Protein AF-A0A6G5QQF7-F1 (afdb_monomer)

Mean predicted aligned error: 9.62 Å

pLDDT: mean 78.06, std 19.36, range [31.0, 98.5]

Foldseek 3Di:
DVVVVLVCLVVVVVPDPDDPVVVLVSLVPDDLVSLCCQLVPDDDPVSNVVSVVSLVSLLVVLVVVVVVLPLVSLVSNLVSLVSVPPVCDPLRDDDPVSVVSNCVSLVSSVVSLNLVSLQVLLVNLCSQLVPDPDPVSNVVSLVRSLVSLVSSVVSVHDPVSVVSD

Structure (mmCIF, N/CA/C/O backbone):
data_AF-A0A6G5QQF7-F1
#
_entry.id   AF-A0A6G5QQF7-F1
#
loop_
_atom_site.group_PDB
_atom_site.id
_atom_site.type_symbol
_atom_site.label_atom_id
_atom_site.label_alt_id
_atom_site.label_comp_id
_atom_site.label_asym_id
_atom_site.label_entity_id
_atom_site.label_seq_id
_atom_site.pdbx_PDB_ins_code
_atom_site.Cartn_x
_atom_site.Cartn_y
_atom_site.Cartn_z
_atom_site.occupancy
_atom_site.B_iso_or_equiv
_atom_site.auth_seq_id
_atom_site.auth_comp_id
_atom_site.auth_asym_id
_atom_site.auth_atom_id
_atom_site.pdbx_PDB_model_num
ATOM 1 N N . MET A 1 1 ? 23.926 -18.113 -10.352 1.00 39.78 1 MET A N 1
ATOM 2 C CA . MET A 1 1 ? 24.614 -17.052 -11.126 1.00 39.78 1 MET A CA 1
ATOM 3 C C . MET A 1 1 ? 24.019 -15.643 -10.954 1.00 39.78 1 MET A C 1
ATOM 5 O O . MET A 1 1 ? 24.715 -14.699 -11.280 1.00 39.78 1 MET A O 1
ATOM 9 N N . LYS A 1 2 ? 22.800 -15.447 -10.406 1.00 35.59 2 LYS A N 1
ATOM 10 C CA . LYS A 1 2 ? 22.198 -14.099 -10.235 1.00 35.59 2 LYS A CA 1
ATOM 11 C C . LYS A 1 2 ? 22.811 -13.236 -9.108 1.00 35.59 2 LYS A C 1
ATOM 13 O O . LYS A 1 2 ? 22.962 -12.034 -9.276 1.00 35.59 2 LYS A O 1
ATOM 18 N N . LYS A 1 3 ? 23.223 -13.835 -7.980 1.00 31.81 3 LYS A N 1
ATOM 19 C CA . LYS A 1 3 ? 23.725 -13.091 -6.800 1.00 31.81 3 LYS A CA 1
ATOM 20 C C . LYS A 1 3 ? 25.066 -12.371 -7.022 1.00 31.81 3 LYS A C 1
ATOM 22 O O . LYS A 1 3 ? 25.303 -11.334 -6.419 1.00 31.81 3 LYS A O 1
ATOM 27 N N . THR A 1 4 ? 25.926 -12.898 -7.893 1.00 31.00 4 THR A N 1
ATOM 28 C CA . THR A 1 4 ? 27.227 -12.294 -8.222 1.00 31.00 4 THR A CA 1
ATOM 29 C C . THR A 1 4 ? 27.107 -11.105 -9.175 1.00 31.00 4 THR A C 1
ATOM 31 O O . THR A 1 4 ? 27.916 -10.192 -9.089 1.00 31.00 4 THR A O 1
ATOM 34 N N . VAL A 1 5 ? 26.076 -11.068 -10.027 1.00 39.81 5 VAL A N 1
ATOM 35 C CA . VAL A 1 5 ? 25.825 -9.944 -10.947 1.00 39.81 5 VAL A CA 1
ATOM 36 C C . VAL A 1 5 ? 25.328 -8.711 -10.184 1.00 39.81 5 VAL A C 1
ATOM 38 O O . VAL A 1 5 ? 25.806 -7.610 -10.432 1.00 39.81 5 VAL A O 1
ATOM 41 N N . LEU A 1 6 ? 24.449 -8.901 -9.193 1.00 41.75 6 LEU A N 1
ATOM 42 C CA . LEU A 1 6 ? 23.918 -7.811 -8.364 1.00 41.75 6 LEU A CA 1
ATOM 43 C C . LEU A 1 6 ? 25.025 -7.106 -7.555 1.00 41.75 6 LEU A C 1
ATOM 45 O O . LEU A 1 6 ? 25.083 -5.881 -7.518 1.00 41.75 6 LEU A O 1
ATOM 49 N N . ALA A 1 7 ? 25.957 -7.876 -6.980 1.00 43.34 7 ALA A N 1
ATOM 50 C CA . ALA A 1 7 ? 27.101 -7.333 -6.245 1.00 43.34 7 ALA A CA 1
ATOM 51 C C . ALA A 1 7 ? 28.074 -6.546 -7.146 1.00 43.34 7 ALA A C 1
ATOM 53 O O . ALA A 1 7 ? 28.642 -5.549 -6.707 1.00 43.34 7 ALA A O 1
ATOM 54 N N . MET A 1 8 ? 28.241 -6.958 -8.410 1.00 40.75 8 MET A N 1
ATOM 55 C CA . MET A 1 8 ? 29.098 -6.258 -9.376 1.00 40.75 8 MET A CA 1
ATOM 56 C C . MET A 1 8 ? 28.471 -4.956 -9.891 1.00 40.75 8 MET A C 1
ATOM 58 O O . MET A 1 8 ? 29.198 -3.990 -10.098 1.00 40.75 8 MET A O 1
ATOM 62 N N . ILE A 1 9 ? 27.142 -4.895 -10.044 1.00 51.22 9 ILE A N 1
ATOM 63 C CA . ILE A 1 9 ? 26.446 -3.655 -10.425 1.00 51.22 9 ILE A CA 1
ATOM 64 C C . ILE A 1 9 ? 26.527 -2.638 -9.278 1.00 51.22 9 ILE A C 1
ATOM 66 O O . ILE A 1 9 ? 26.939 -1.505 -9.495 1.00 51.22 9 ILE A O 1
ATOM 70 N N . VAL A 1 10 ? 26.259 -3.059 -8.038 1.00 50.12 10 VAL A N 1
ATOM 71 C CA . VAL A 1 10 ? 26.309 -2.181 -6.854 1.00 50.12 10 VAL A CA 1
ATOM 72 C C . VAL A 1 10 ? 27.733 -1.691 -6.538 1.00 50.12 10 VAL A C 1
ATOM 74 O O . VAL A 1 10 ? 27.927 -0.517 -6.234 1.00 50.12 10 VAL A O 1
ATOM 77 N N . ALA A 1 11 ? 28.755 -2.550 -6.646 1.00 46.47 11 ALA A N 1
ATOM 78 C CA . ALA A 1 11 ? 30.150 -2.140 -6.444 1.00 46.47 11 ALA A CA 1
ATOM 79 C C . ALA A 1 11 ? 30.707 -1.295 -7.612 1.00 46.47 11 ALA A C 1
ATOM 81 O O . ALA A 1 11 ? 31.553 -0.422 -7.403 1.00 46.47 11 ALA A O 1
ATOM 82 N N . GLY A 1 12 ? 30.223 -1.526 -8.838 1.00 45.34 12 GLY A N 1
ATOM 83 C CA . GLY A 1 12 ? 30.630 -0.793 -10.039 1.00 45.34 12 GLY A CA 1
ATOM 84 C C . GLY A 1 12 ? 30.105 0.644 -10.097 1.00 45.34 12 GLY A C 1
ATOM 85 O O . GLY A 1 12 ? 30.837 1.534 -10.524 1.00 45.34 12 GLY A O 1
ATOM 86 N N . LEU A 1 13 ? 28.889 0.895 -9.597 1.00 51.12 13 LEU A N 1
ATOM 87 C CA . LEU A 1 13 ? 28.264 2.228 -9.579 1.00 51.12 13 LEU A CA 1
ATOM 88 C C . LEU A 1 13 ? 29.036 3.246 -8.723 1.00 51.12 13 LEU A C 1
ATOM 90 O O . LEU A 1 13 ? 29.114 4.418 -9.064 1.00 51.12 13 LEU A O 1
ATOM 94 N N . CYS A 1 14 ? 29.696 2.788 -7.658 1.00 43.84 14 CYS A N 1
ATOM 95 C CA . CYS A 1 14 ? 30.526 3.629 -6.792 1.00 43.84 14 CYS A CA 1
ATOM 96 C C . CYS A 1 14 ? 31.899 4.009 -7.380 1.00 43.84 14 CYS A C 1
ATOM 98 O O . CYS A 1 14 ? 32.620 4.783 -6.746 1.00 43.84 14 CYS A O 1
ATOM 100 N N . SER A 1 15 ? 32.292 3.417 -8.513 1.00 45.44 15 SER A N 1
ATOM 101 C CA . SER A 1 15 ? 33.667 3.464 -9.040 1.00 45.44 15 SER A CA 1
ATOM 102 C C . SER A 1 15 ? 33.769 4.086 -10.434 1.00 45.44 15 SER A C 1
ATOM 104 O O . SER A 1 15 ? 34.874 4.276 -10.939 1.00 45.44 15 SER A O 1
ATOM 106 N N . LEU A 1 16 ? 32.640 4.363 -11.084 1.00 41.94 16 LEU A N 1
ATOM 107 C CA . LEU A 1 16 ? 32.592 4.758 -12.482 1.00 41.94 16 LEU A CA 1
ATOM 108 C C . LEU A 1 16 ? 31.807 6.064 -12.603 1.00 41.94 16 L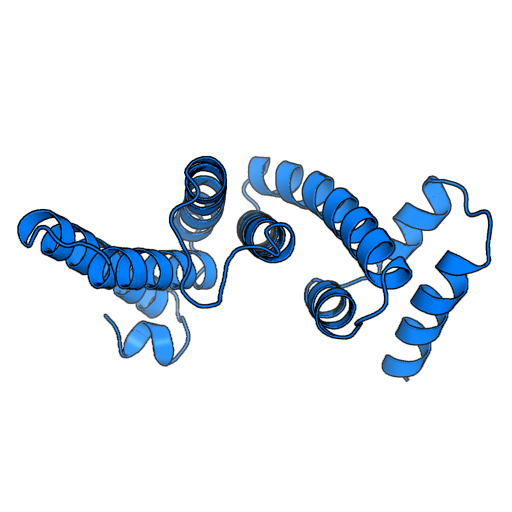EU A C 1
ATOM 110 O O . LEU A 1 16 ? 30.678 6.154 -12.133 1.00 41.94 16 LEU A O 1
ATOM 114 N N . ASN A 1 17 ? 32.409 7.061 -13.253 1.00 49.06 17 ASN A N 1
ATOM 115 C CA . ASN A 1 17 ? 31.725 8.261 -13.737 1.00 49.06 17 ASN A CA 1
ATOM 116 C C . ASN A 1 17 ? 30.710 7.854 -14.824 1.00 49.06 17 ASN A C 1
ATOM 118 O O . ASN A 1 17 ? 30.961 8.070 -16.008 1.00 49.06 17 ASN A O 1
ATOM 122 N N . LEU A 1 18 ? 29.618 7.186 -14.445 1.00 48.69 18 LEU A N 1
ATOM 123 C CA . LEU A 1 18 ? 28.552 6.811 -15.367 1.00 48.69 18 LEU A CA 1
ATOM 124 C C . LEU A 1 18 ? 27.770 8.060 -15.763 1.00 48.69 18 LEU A C 1
ATOM 126 O O . LEU A 1 18 ? 27.413 8.891 -14.926 1.00 48.69 18 LEU A O 1
ATOM 130 N N . SER A 1 19 ? 27.471 8.172 -17.051 1.00 51.94 19 SER A N 1
ATOM 131 C CA . SER A 1 19 ? 26.483 9.138 -17.521 1.00 51.94 19 SER A CA 1
ATOM 132 C C . SER A 1 19 ? 25.100 8.793 -16.951 1.00 51.94 19 SER A C 1
ATOM 134 O O . SER A 1 19 ? 24.806 7.627 -16.676 1.00 51.94 19 SER A O 1
ATOM 136 N N . ALA A 1 20 ? 24.216 9.788 -16.814 1.00 51.34 20 ALA A N 1
ATOM 137 C CA . ALA A 1 20 ? 22.846 9.559 -16.344 1.00 51.34 20 ALA A CA 1
ATOM 138 C C . ALA A 1 20 ? 22.140 8.435 -17.135 1.00 51.34 20 ALA A C 1
A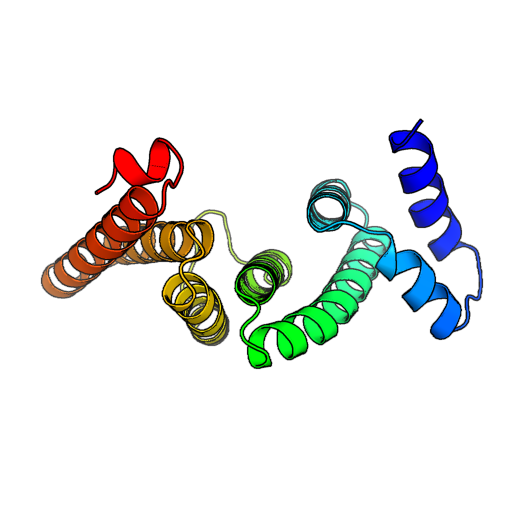TOM 140 O O . ALA A 1 20 ? 21.456 7.611 -16.541 1.00 51.34 20 ALA A O 1
ATOM 141 N N . GLY A 1 21 ? 22.391 8.325 -18.448 1.00 51.06 21 GLY A N 1
ATOM 142 C CA . GLY A 1 2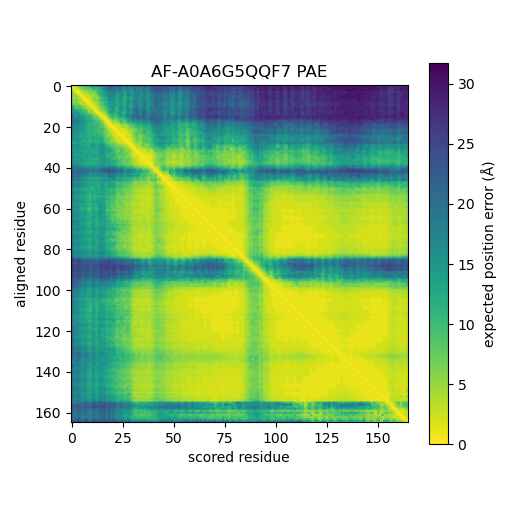1 ? 21.814 7.273 -19.295 1.00 51.06 21 GLY A CA 1
ATOM 143 C C . GLY A 1 21 ? 22.281 5.849 -18.959 1.00 51.06 21 GLY A C 1
ATOM 144 O O . GLY A 1 21 ? 21.475 4.922 -18.961 1.00 51.06 21 GLY A O 1
ATOM 145 N N . GLU A 1 22 ? 23.554 5.655 -18.608 1.00 50.50 22 GLU A N 1
ATOM 146 C CA . GLU A 1 22 ? 24.079 4.330 -18.234 1.00 50.50 22 GLU A CA 1
ATOM 147 C C . GLU A 1 22 ? 23.575 3.876 -16.856 1.00 50.50 22 GLU A C 1
ATOM 149 O O . GLU A 1 22 ? 23.430 2.675 -16.604 1.00 50.50 22 GLU A O 1
ATOM 154 N N . LEU A 1 23 ? 23.300 4.829 -15.958 1.00 53.94 23 LEU A N 1
ATOM 155 C CA . LEU A 1 23 ? 22.681 4.557 -14.664 1.00 53.94 23 LEU A CA 1
ATOM 156 C C . LEU A 1 23 ? 21.241 4.069 -14.864 1.00 53.94 23 LEU A C 1
ATOM 158 O O . LEU A 1 23 ? 20.878 3.009 -14.352 1.00 53.94 23 LEU A O 1
ATOM 162 N N . GLU A 1 24 ? 20.450 4.773 -15.679 1.00 53.31 24 GLU A N 1
ATOM 163 C CA . GLU A 1 24 ? 19.068 4.383 -15.983 1.00 53.31 24 GLU A CA 1
ATOM 164 C C . GLU A 1 24 ? 18.974 2.971 -16.585 1.00 53.31 24 GLU A C 1
ATOM 166 O O . GLU A 1 24 ? 18.117 2.181 -16.186 1.00 53.31 24 GLU A O 1
ATOM 171 N N . ASP A 1 25 ? 19.863 2.611 -17.514 1.00 60.09 25 ASP A N 1
ATOM 172 C CA . ASP A 1 25 ? 19.845 1.296 -18.169 1.00 60.09 25 ASP A CA 1
ATOM 173 C C . ASP A 1 25 ? 20.250 0.138 -17.250 1.00 60.09 25 ASP A C 1
ATOM 175 O O . ASP A 1 25 ? 19.815 -1.003 -17.446 1.00 60.09 25 ASP A O 1
ATOM 179 N N . ASN A 1 26 ? 21.049 0.412 -16.219 1.00 56.50 26 ASN A N 1
ATOM 180 C CA . ASN A 1 26 ? 21.380 -0.575 -15.199 1.00 56.50 26 ASN A CA 1
ATOM 181 C C . ASN A 1 26 ? 20.298 -0.673 -14.122 1.00 56.50 26 ASN A C 1
ATOM 183 O O . ASN A 1 26 ? 19.981 -1.789 -13.710 1.00 56.50 26 ASN A O 1
ATOM 187 N N . ILE A 1 27 ? 19.664 0.437 -13.732 1.00 59.31 27 ILE A N 1
ATOM 188 C CA . ILE A 1 27 ? 18.544 0.408 -12.782 1.00 59.31 27 ILE A CA 1
ATOM 189 C C . ILE A 1 27 ? 17.310 -0.270 -13.398 1.00 59.31 27 ILE A C 1
ATOM 191 O O . ILE A 1 27 ? 16.614 -1.012 -12.711 1.00 59.31 27 ILE A O 1
ATOM 195 N N . LYS A 1 28 ? 17.073 -0.148 -14.713 1.00 62.31 28 LYS A N 1
ATOM 196 C CA . LYS A 1 28 ? 16.008 -0.901 -15.416 1.00 62.31 28 LYS A CA 1
ATOM 197 C C . LYS A 1 28 ? 16.107 -2.425 -15.250 1.00 62.31 28 LYS A C 1
ATOM 199 O O . LYS A 1 28 ? 15.112 -3.108 -15.477 1.00 62.31 28 LYS A O 1
ATOM 204 N N . LYS A 1 29 ? 17.279 -2.958 -14.880 1.00 62.09 29 LYS A N 1
ATOM 205 C CA . LYS A 1 29 ? 17.508 -4.395 -14.643 1.00 62.09 29 LYS A CA 1
ATOM 206 C C . LYS A 1 29 ? 17.220 -4.827 -13.203 1.00 62.09 29 LYS A C 1
ATOM 208 O O . LYS A 1 29 ? 17.207 -6.028 -12.952 1.00 62.09 29 LYS A O 1
ATOM 213 N N . PHE A 1 30 ? 17.029 -3.886 -12.276 1.00 61.31 30 PHE A N 1
ATOM 214 C CA . PHE A 1 30 ? 16.634 -4.188 -10.903 1.00 61.31 30 PHE A CA 1
ATOM 215 C C . PHE A 1 30 ? 15.146 -4.532 -10.865 1.00 61.31 30 PHE A C 1
ATOM 217 O O . PHE A 1 30 ? 14.299 -3.762 -11.325 1.00 61.31 30 PHE A O 1
ATOM 224 N N . GLU A 1 31 ? 14.828 -5.688 -10.291 1.00 64.88 31 GLU A N 1
ATOM 225 C CA . GLU A 1 31 ? 13.458 -6.016 -9.918 1.00 64.88 31 GLU A CA 1
ATOM 226 C C . GLU A 1 31 ? 13.129 -5.364 -8.565 1.00 64.88 31 GLU A C 1
ATOM 228 O O . GLU A 1 31 ? 14.017 -5.019 -7.782 1.00 64.88 31 GLU A O 1
ATOM 233 N N . ARG A 1 32 ? 11.836 -5.205 -8.262 1.00 66.06 32 ARG A N 1
ATOM 234 C CA . ARG A 1 32 ? 11.356 -4.636 -6.989 1.00 66.06 32 ARG A CA 1
ATOM 235 C C . ARG A 1 32 ? 12.052 -5.259 -5.763 1.00 66.06 32 ARG A C 1
ATOM 237 O O . ARG A 1 32 ? 12.487 -4.538 -4.869 1.00 66.06 32 ARG A O 1
ATOM 244 N N . ASP A 1 33 ? 12.216 -6.582 -5.759 1.00 67.12 33 ASP A N 1
ATOM 245 C CA . ASP A 1 33 ? 12.846 -7.345 -4.671 1.00 67.12 33 ASP A CA 1
ATOM 246 C C . ASP A 1 33 ? 14.343 -7.047 -4.489 1.00 67.12 33 ASP A C 1
ATOM 248 O O . ASP A 1 33 ? 14.907 -7.306 -3.419 1.00 67.12 33 ASP A O 1
ATOM 252 N N . ASP A 1 34 ? 15.011 -6.550 -5.530 1.00 71.62 34 ASP A N 1
ATOM 253 C CA . ASP A 1 34 ? 16.425 -6.190 -5.477 1.00 71.62 34 ASP A CA 1
ATOM 254 C C . ASP A 1 34 ? 16.624 -4.841 -4.775 1.00 71.62 34 ASP A C 1
ATOM 256 O O . ASP A 1 34 ? 17.600 -4.686 -4.040 1.00 71.62 34 ASP A O 1
ATOM 260 N N . ILE A 1 35 ? 15.669 -3.909 -4.914 1.00 70.12 35 ILE A N 1
ATOM 261 C CA . ILE A 1 35 ? 15.668 -2.605 -4.224 1.00 70.12 35 ILE A CA 1
ATOM 262 C C . ILE A 1 35 ? 15.590 -2.817 -2.712 1.00 70.12 35 ILE A C 1
ATOM 264 O O . ILE A 1 35 ? 16.419 -2.296 -1.968 1.00 70.12 35 ILE A O 1
ATOM 268 N N . PHE A 1 36 ? 14.634 -3.637 -2.261 1.00 67.44 36 PHE A N 1
ATOM 269 C CA . PHE A 1 36 ? 14.443 -3.913 -0.837 1.00 67.44 36 PHE A CA 1
ATOM 270 C C . PHE A 1 36 ? 15.700 -4.534 -0.218 1.00 67.44 36 PHE A C 1
ATOM 272 O O . PHE A 1 36 ? 16.204 -4.055 0.791 1.00 67.44 36 PHE A O 1
ATOM 279 N N . LYS A 1 37 ? 16.287 -5.553 -0.860 1.00 71.44 37 LYS A N 1
ATOM 280 C CA . LYS A 1 37 ? 17.535 -6.175 -0.374 1.00 71.44 37 LYS A CA 1
ATOM 281 C C . LYS A 1 37 ? 18.700 -5.193 -0.339 1.00 71.44 37 LYS A C 1
ATOM 283 O O . LYS A 1 37 ? 19.515 -5.254 0.579 1.00 71.44 37 LYS A O 1
ATOM 288 N N . PHE A 1 38 ? 18.798 -4.331 -1.347 1.00 71.19 38 PHE A N 1
ATOM 289 C CA . PHE A 1 38 ? 19.861 -3.343 -1.441 1.00 71.19 38 PHE A CA 1
ATOM 290 C C . PHE A 1 38 ? 19.778 -2.310 -0.307 1.00 71.19 38 PHE A C 1
ATOM 292 O O . PHE A 1 38 ? 20.781 -2.079 0.375 1.00 71.19 38 PHE A O 1
ATOM 299 N N . CYS A 1 39 ? 18.582 -1.770 -0.059 1.00 71.31 39 CYS A N 1
ATOM 300 C CA . CYS A 1 39 ? 18.332 -0.770 0.977 1.00 71.31 39 CYS A CA 1
ATOM 301 C C . CYS A 1 39 ? 18.312 -1.360 2.402 1.00 71.31 39 CYS A C 1
ATOM 303 O O . CYS A 1 39 ? 18.826 -0.736 3.324 1.00 71.31 39 CYS A O 1
ATOM 305 N N . SER A 1 40 ? 17.805 -2.581 2.611 1.00 66.56 40 SER A N 1
ATOM 306 C CA . SER A 1 40 ? 17.756 -3.221 3.940 1.00 66.56 40 SER A CA 1
ATOM 307 C C . SER A 1 40 ? 19.075 -3.870 4.387 1.00 66.56 40 SER A C 1
ATOM 309 O O . SER A 1 40 ? 19.214 -4.238 5.551 1.00 66.56 40 SER A O 1
ATOM 311 N N . GLY A 1 41 ? 20.036 -4.072 3.480 1.00 61.00 41 GLY A N 1
ATOM 312 C CA . GLY A 1 41 ? 21.246 -4.860 3.742 1.00 61.00 41 GLY A CA 1
ATOM 313 C C . GLY A 1 41 ? 22.481 -4.085 4.212 1.00 61.00 41 GLY A C 1
ATOM 314 O O . GLY A 1 41 ? 23.500 -4.718 4.482 1.00 61.00 41 GLY A O 1
ATOM 315 N N . ASN A 1 42 ? 22.451 -2.748 4.275 1.00 56.12 42 ASN A N 1
ATOM 316 C CA . ASN A 1 42 ? 23.678 -1.949 4.342 1.00 56.12 42 ASN A CA 1
ATOM 317 C C . ASN A 1 42 ? 23.658 -0.845 5.413 1.00 56.12 42 ASN A C 1
ATOM 319 O O . ASN A 1 42 ? 22.773 -0.002 5.432 1.00 56.12 42 ASN A O 1
ATOM 323 N N . SER A 1 43 ? 24.694 -0.809 6.260 1.00 54.72 43 SER A N 1
ATOM 324 C CA . SER A 1 43 ? 24.816 0.107 7.409 1.00 54.72 43 SER A CA 1
ATOM 325 C C . SER A 1 43 ? 25.789 1.282 7.216 1.00 54.72 43 SER A C 1
ATOM 327 O O . SER A 1 43 ? 25.979 2.071 8.139 1.00 54.72 43 SER A O 1
ATOM 329 N N . SER A 1 44 ? 26.430 1.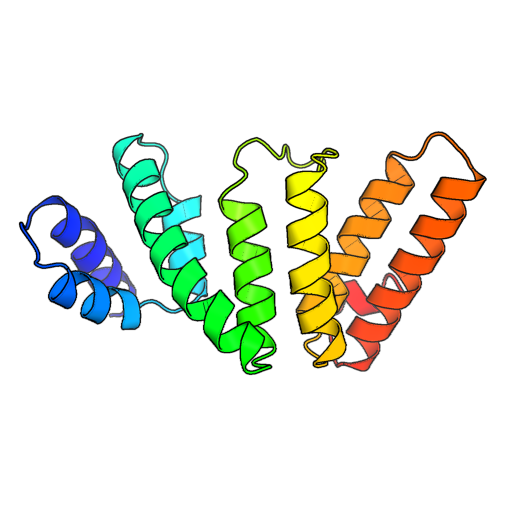426 6.050 1.00 61.34 44 SER A N 1
ATOM 330 C CA . SER A 1 44 ? 27.337 2.554 5.781 1.00 61.34 44 SER A CA 1
ATOM 331 C C . SER A 1 44 ? 26.590 3.752 5.179 1.00 61.34 44 SER A C 1
ATOM 333 O O . SER A 1 44 ? 25.697 3.574 4.352 1.00 61.34 44 SER A O 1
ATOM 335 N N . GLN A 1 45 ? 26.986 4.980 5.539 1.00 59.47 45 GLN A N 1
ATOM 336 C CA . GLN A 1 45 ? 26.374 6.218 5.023 1.00 59.47 45 GLN A CA 1
ATOM 337 C C . GLN A 1 45 ? 26.403 6.293 3.485 1.00 59.47 45 GLN A C 1
ATOM 339 O O . GLN A 1 45 ? 25.402 6.624 2.864 1.00 59.47 45 GLN A O 1
ATOM 344 N N . LYS A 1 46 ? 27.511 5.869 2.860 1.00 55.31 46 LYS A N 1
ATOM 345 C CA . LYS A 1 46 ? 27.656 5.803 1.395 1.00 55.31 46 LYS A CA 1
ATOM 346 C C . LYS A 1 46 ? 26.608 4.896 0.733 1.00 55.31 46 LYS A C 1
ATOM 348 O O . LYS A 1 46 ? 26.165 5.159 -0.380 1.00 55.31 46 LYS A O 1
ATOM 353 N N . ASN A 1 47 ? 26.211 3.822 1.413 1.00 64.50 47 ASN A N 1
ATOM 354 C CA . ASN A 1 47 ? 25.201 2.901 0.901 1.00 64.50 47 ASN A CA 1
ATOM 355 C C . ASN A 1 47 ? 23.773 3.426 1.127 1.00 64.50 47 ASN A C 1
ATOM 357 O O . ASN A 1 47 ? 22.883 3.056 0.365 1.00 64.50 47 ASN A O 1
ATOM 361 N N . LYS A 1 48 ? 23.563 4.316 2.111 1.00 68.69 48 LYS A N 1
ATOM 362 C CA . LYS A 1 48 ? 22.300 5.048 2.280 1.00 68.69 48 LYS A CA 1
ATOM 363 C C . LYS A 1 48 ? 22.077 6.046 1.150 1.00 68.69 48 LYS A C 1
ATOM 365 O O . LYS A 1 48 ? 21.019 6.016 0.534 1.00 68.69 48 LYS A O 1
ATOM 370 N N . ASP A 1 49 ? 23.083 6.854 0.816 1.00 69.94 49 ASP A N 1
ATOM 371 C CA . ASP A 1 49 ? 22.985 7.839 -0.274 1.00 69.94 49 ASP A CA 1
ATOM 372 C C . ASP A 1 49 ? 22.644 7.148 -1.608 1.00 69.94 49 ASP A C 1
ATOM 374 O O . ASP A 1 49 ? 21.720 7.547 -2.316 1.00 69.94 49 ASP A O 1
ATOM 378 N N . MET A 1 50 ? 23.300 6.017 -1.890 1.00 71.44 50 MET A N 1
ATOM 379 C CA . MET A 1 50 ? 23.017 5.209 -3.080 1.00 71.44 50 MET A CA 1
ATOM 380 C C . MET A 1 50 ? 21.628 4.535 -3.038 1.00 71.44 50 MET A C 1
ATOM 382 O O . MET A 1 50 ? 21.004 4.341 -4.084 1.00 71.44 50 MET A O 1
ATOM 386 N N . CYS A 1 51 ? 21.105 4.195 -1.852 1.00 75.69 51 CYS A N 1
ATOM 387 C CA . CYS A 1 51 ? 19.713 3.760 -1.694 1.00 75.69 51 CYS A CA 1
ATOM 388 C C . CYS A 1 51 ? 18.742 4.900 -2.030 1.00 75.69 51 CYS A C 1
ATOM 390 O O . CYS A 1 51 ? 17.833 4.679 -2.826 1.00 75.69 51 CYS A O 1
ATOM 392 N N . TYR A 1 52 ? 18.961 6.121 -1.532 1.00 76.00 52 TYR A N 1
ATOM 393 C CA . TYR A 1 52 ? 18.098 7.265 -1.844 1.00 76.00 52 TYR A CA 1
ATOM 394 C C . TYR A 1 52 ? 18.072 7.605 -3.338 1.00 76.00 52 TYR A C 1
ATOM 396 O O . TYR A 1 52 ? 16.993 7.817 -3.888 1.00 76.00 52 TYR A O 1
ATOM 404 N N . GLU A 1 53 ? 19.220 7.584 -4.020 1.00 75.88 53 GLU A N 1
ATOM 405 C CA . GLU A 1 53 ? 19.279 7.772 -5.478 1.00 75.88 53 GLU A CA 1
ATOM 406 C C . GLU A 1 53 ? 18.493 6.688 -6.231 1.00 75.88 53 GLU A C 1
ATOM 408 O O . GLU A 1 53 ? 17.754 6.974 -7.176 1.00 75.88 53 GLU A O 1
ATOM 413 N N . THR A 1 54 ? 18.604 5.436 -5.777 1.00 75.38 54 THR A N 1
ATOM 414 C CA . THR A 1 54 ? 17.851 4.313 -6.349 1.00 75.38 54 THR A CA 1
ATOM 415 C C . THR A 1 54 ? 16.347 4.495 -6.126 1.00 75.38 54 THR A C 1
ATOM 417 O O . THR A 1 54 ? 15.559 4.334 -7.061 1.00 75.38 54 THR A O 1
ATOM 420 N N . LEU A 1 55 ? 15.934 4.868 -4.911 1.00 82.75 55 LEU A N 1
ATOM 421 C CA . LEU A 1 55 ? 14.536 5.123 -4.569 1.00 82.75 55 LEU A CA 1
ATOM 422 C C . LEU A 1 55 ? 13.951 6.282 -5.387 1.00 82.75 55 LEU A C 1
ATOM 424 O O . LEU A 1 55 ? 12.838 6.135 -5.881 1.00 82.75 55 LEU A O 1
ATOM 428 N N . ASP A 1 56 ? 14.682 7.383 -5.601 1.00 82.50 56 ASP A N 1
ATOM 429 C CA . ASP A 1 56 ? 14.223 8.519 -6.421 1.00 82.50 56 ASP A CA 1
ATOM 430 C C . ASP A 1 56 ? 13.967 8.116 -7.883 1.00 82.50 56 ASP A C 1
ATOM 432 O O . ASP A 1 56 ? 12.928 8.458 -8.461 1.00 82.50 56 ASP A O 1
ATOM 436 N N . PHE A 1 57 ? 14.867 7.324 -8.475 1.00 83.25 57 PHE A N 1
ATOM 437 C CA . PHE A 1 57 ? 14.669 6.807 -9.830 1.00 83.25 57 PHE A CA 1
ATOM 438 C C . PHE A 1 57 ? 13.386 5.968 -9.929 1.00 83.25 57 PHE A C 1
ATOM 440 O O . PHE A 1 57 ? 12.545 6.195 -10.808 1.00 83.25 57 PHE A O 1
ATOM 447 N N . PHE A 1 58 ? 13.206 5.010 -9.014 1.00 83.81 58 PHE A N 1
ATOM 448 C CA . PHE A 1 58 ? 12.010 4.170 -9.011 1.00 83.81 58 PHE A CA 1
ATOM 449 C C . PHE A 1 58 ? 10.750 4.952 -8.648 1.00 83.81 58 PHE A C 1
ATOM 451 O O . PHE A 1 58 ? 9.694 4.649 -9.197 1.00 83.81 58 PHE A O 1
ATOM 458 N N . ALA A 1 59 ? 10.852 5.987 -7.814 1.00 89.69 59 ALA A N 1
ATOM 459 C CA . ALA A 1 59 ? 9.729 6.845 -7.469 1.00 89.69 59 ALA A CA 1
ATOM 460 C C . ALA A 1 59 ? 9.181 7.551 -8.713 1.00 89.69 59 ALA A C 1
ATOM 462 O O . ALA A 1 59 ? 7.980 7.526 -8.976 1.00 89.69 59 ALA A O 1
ATOM 463 N N . LYS A 1 60 ? 10.061 8.119 -9.545 1.00 88.75 60 LYS A N 1
ATOM 464 C CA . LYS A 1 60 ? 9.663 8.755 -10.813 1.00 88.75 60 LYS A CA 1
ATOM 465 C C . LYS A 1 60 ? 8.969 7.768 -11.748 1.00 88.75 60 LYS A C 1
ATOM 467 O O 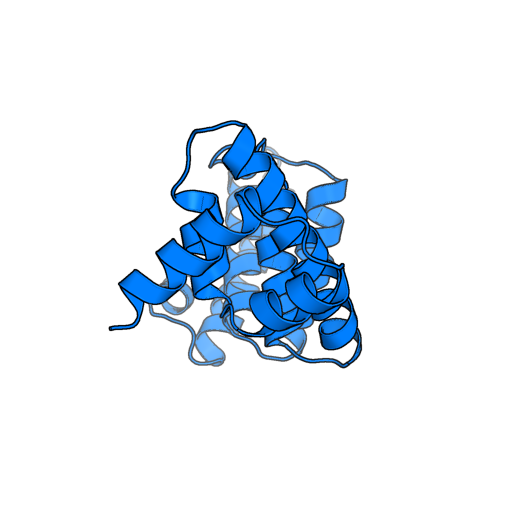. LYS A 1 60 ? 7.914 8.080 -12.303 1.00 88.75 60 LYS A O 1
ATOM 472 N N . LYS A 1 61 ? 9.542 6.570 -11.902 1.00 88.81 61 LYS A N 1
ATOM 473 C CA . LYS A 1 61 ? 8.983 5.507 -12.746 1.00 88.81 61 LYS A CA 1
ATOM 474 C C . LYS A 1 61 ? 7.615 5.043 -12.240 1.00 88.81 61 LYS A C 1
ATOM 476 O O . LYS A 1 61 ? 6.642 5.077 -12.990 1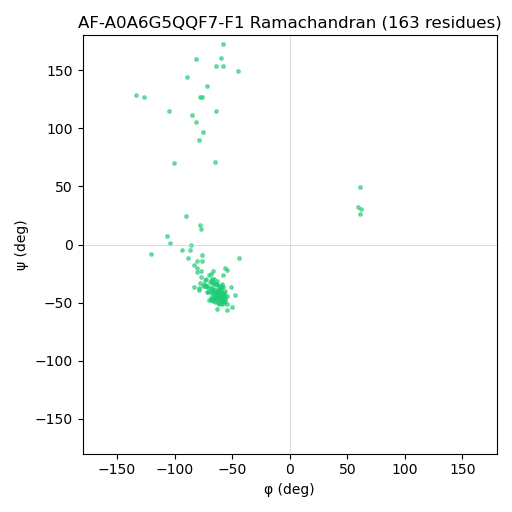.00 88.81 61 LYS A O 1
ATOM 481 N N . TYR A 1 62 ? 7.535 4.627 -10.979 1.00 92.50 62 TYR A N 1
ATOM 482 C CA . TYR A 1 62 ? 6.320 4.064 -10.402 1.00 92.50 62 TYR A CA 1
ATOM 483 C C . TYR A 1 62 ? 5.209 5.095 -10.237 1.00 92.50 62 TYR A C 1
ATOM 485 O O . TYR A 1 62 ? 4.050 4.730 -10.394 1.00 92.50 62 TYR A O 1
ATOM 493 N N . SER A 1 63 ? 5.535 6.365 -9.983 1.00 93.88 63 SER A N 1
ATOM 494 C CA . SER A 1 63 ? 4.551 7.452 -9.962 1.00 93.88 63 SER A CA 1
ATOM 495 C C . SER A 1 63 ? 3.840 7.571 -11.313 1.00 93.88 63 SER A C 1
ATOM 497 O O . SER A 1 63 ? 2.617 7.470 -11.376 1.00 93.88 63 SER A O 1
ATOM 499 N N . LYS A 1 64 ? 4.604 7.647 -12.413 1.00 95.31 64 LYS A N 1
ATOM 500 C CA . LYS A 1 64 ? 4.046 7.715 -13.770 1.00 95.31 64 LYS A CA 1
ATOM 501 C C . LYS A 1 64 ? 3.222 6.474 -14.126 1.00 95.31 64 LYS A C 1
ATOM 503 O O . LYS A 1 64 ? 2.094 6.589 -14.585 1.00 95.31 64 LYS A O 1
ATOM 508 N N . GLU A 1 65 ? 3.765 5.284 -13.889 1.00 95.62 65 GLU A N 1
ATOM 509 C CA . GLU A 1 65 ? 3.053 4.027 -14.152 1.00 95.62 65 GLU A CA 1
ATOM 510 C C . GLU A 1 65 ? 1.791 3.882 -13.285 1.00 95.62 65 GLU A C 1
ATOM 512 O O . GLU A 1 65 ? 0.782 3.328 -13.720 1.00 95.62 65 GLU A O 1
ATOM 517 N N . CYS A 1 66 ? 1.822 4.399 -12.055 1.00 97.25 66 CYS A N 1
ATOM 518 C CA . CYS A 1 66 ? 0.650 4.451 -11.199 1.00 97.25 66 CYS A CA 1
ATOM 519 C C . CYS A 1 66 ? -0.408 5.410 -11.755 1.00 97.25 66 CYS A C 1
ATOM 521 O O . CYS A 1 66 ? -1.594 5.085 -11.704 1.00 97.25 66 CYS A O 1
ATOM 523 N N . ASP A 1 67 ? -0.024 6.565 -12.304 1.00 97.19 67 ASP A N 1
ATOM 524 C CA . ASP A 1 67 ? -0.940 7.465 -13.020 1.00 97.19 67 ASP A CA 1
ATOM 525 C C . ASP A 1 67 ? -1.598 6.768 -14.220 1.00 97.19 67 ASP A C 1
ATOM 527 O O . ASP A 1 67 ? -2.808 6.911 -14.405 1.00 97.19 67 ASP A O 1
ATOM 531 N N . ASP A 1 68 ? -0.862 5.882 -14.896 1.00 97.81 68 ASP A N 1
ATOM 532 C CA . ASP A 1 68 ? -1.351 4.981 -15.951 1.00 97.81 68 ASP A CA 1
ATOM 533 C C . ASP A 1 68 ? -2.131 3.750 -15.419 1.00 97.81 68 ASP A C 1
ATOM 535 O O . ASP A 1 68 ? -2.418 2.808 -16.159 1.00 97.81 68 ASP A O 1
ATOM 539 N N . ASN A 1 69 ? -2.521 3.753 -14.139 1.00 97.62 69 ASN A N 1
ATOM 540 C CA . ASN A 1 69 ? -3.303 2.710 -13.464 1.00 97.62 69 ASN A CA 1
ATOM 541 C C . ASN A 1 69 ? -2.636 1.323 -13.410 1.00 97.62 69 ASN A C 1
ATOM 543 O O . ASN A 1 69 ? -3.316 0.295 -13.346 1.00 97.62 69 ASN A O 1
ATOM 547 N N . ILE A 1 70 ? -1.304 1.270 -13.364 1.00 97.06 70 ILE A N 1
ATOM 548 C CA . ILE A 1 70 ? -0.576 0.026 -13.100 1.00 97.06 70 ILE A CA 1
ATOM 549 C C . ILE A 1 70 ? -0.555 -0.222 -11.587 1.00 97.06 70 ILE A C 1
ATOM 551 O O . ILE A 1 70 ? 0.179 0.412 -10.825 1.00 97.06 70 ILE A O 1
ATOM 555 N N . ALA A 1 71 ? -1.375 -1.176 -11.142 1.00 96.31 71 ALA A N 1
ATOM 556 C CA . ALA A 1 71 ? -1.646 -1.430 -9.726 1.00 96.31 71 ALA A CA 1
ATOM 557 C C . ALA A 1 71 ? -0.387 -1.783 -8.908 1.00 96.31 71 ALA A C 1
ATOM 559 O O . ALA A 1 71 ? -0.225 -1.326 -7.770 1.00 96.31 71 ALA A O 1
ATOM 560 N N . GLN A 1 72 ? 0.525 -2.558 -9.507 1.00 93.94 72 GLN A N 1
ATOM 561 C CA . GLN A 1 72 ? 1.824 -2.926 -8.939 1.00 93.94 72 GLN A CA 1
ATOM 562 C C . GLN A 1 72 ? 2.737 -1.716 -8.732 1.00 93.94 72 GLN A C 1
ATOM 564 O O . GLN A 1 72 ? 3.520 -1.715 -7.783 1.00 93.94 72 GLN A O 1
ATOM 569 N N . SER A 1 73 ? 2.663 -0.717 -9.609 1.00 95.00 73 SER A N 1
ATOM 570 C CA . SER A 1 73 ? 3.495 0.484 -9.542 1.00 95.00 73 SER A CA 1
ATOM 571 C C . SER A 1 73 ? 2.954 1.449 -8.491 1.00 95.00 73 SER A C 1
ATOM 573 O O . SER A 1 73 ? 3.727 1.983 -7.703 1.00 95.00 73 SER A O 1
ATOM 575 N N . CYS A 1 74 ? 1.628 1.558 -8.349 1.00 97.69 74 CYS A N 1
ATOM 576 C CA . CYS A 1 74 ? 1.032 2.234 -7.192 1.00 97.69 74 CYS A CA 1
ATOM 577 C C . CYS A 1 74 ? 1.479 1.595 -5.871 1.00 97.69 74 CYS A C 1
ATOM 579 O O . CYS A 1 74 ? 1.890 2.295 -4.952 1.00 97.69 74 CYS A O 1
ATOM 581 N N . PHE A 1 75 ? 1.477 0.261 -5.788 1.00 95.06 75 PHE A N 1
ATOM 582 C CA . PHE A 1 75 ? 2.020 -0.433 -4.620 1.00 95.06 75 PHE A CA 1
ATOM 583 C C . PHE A 1 75 ? 3.508 -0.124 -4.397 1.00 95.06 75 PHE A C 1
ATOM 585 O O . PHE A 1 75 ? 3.901 0.181 -3.276 1.00 95.06 75 PHE A O 1
ATOM 592 N N . GLY A 1 76 ? 4.315 -0.150 -5.463 1.00 92.25 76 GLY A N 1
ATOM 593 C CA . GLY A 1 76 ? 5.743 0.166 -5.399 1.00 92.25 76 GLY A CA 1
ATOM 594 C C . GLY A 1 76 ? 6.026 1.583 -4.894 1.00 92.25 76 GLY A C 1
ATOM 595 O O . GLY A 1 76 ? 6.960 1.768 -4.121 1.00 92.25 76 GLY A O 1
ATOM 596 N N . MET A 1 77 ? 5.198 2.575 -5.246 1.00 94.25 77 MET A N 1
ATOM 597 C CA . MET A 1 77 ? 5.286 3.914 -4.645 1.00 94.25 77 MET A CA 1
ATOM 598 C C . MET A 1 77 ? 5.032 3.885 -3.141 1.00 94.25 77 MET A C 1
ATOM 600 O O . MET A 1 77 ? 5.787 4.494 -2.388 1.00 94.25 77 MET A O 1
ATOM 604 N N . GLY A 1 78 ? 4.008 3.152 -2.700 1.00 93.19 78 GLY A N 1
ATOM 605 C CA . GLY A 1 78 ? 3.735 2.956 -1.277 1.00 93.19 78 GLY A CA 1
ATOM 606 C C . GLY A 1 78 ? 4.925 2.340 -0.532 1.00 93.19 78 GLY A C 1
ATOM 607 O O . GLY A 1 78 ? 5.282 2.805 0.548 1.00 93.19 78 GLY A O 1
ATOM 608 N N . GLU A 1 79 ? 5.594 1.347 -1.123 1.00 88.88 79 GLU A N 1
ATOM 609 C CA . GLU A 1 79 ? 6.819 0.761 -0.558 1.00 88.88 79 GLU A CA 1
ATOM 610 C C . GLU A 1 79 ? 7.976 1.762 -0.501 1.00 88.88 79 GLU A C 1
ATOM 612 O O . GLU A 1 79 ? 8.670 1.829 0.512 1.00 88.88 79 GLU A O 1
ATOM 617 N N . ILE A 1 80 ? 8.177 2.567 -1.549 1.00 88.69 80 ILE A N 1
ATOM 618 C CA . ILE A 1 80 ? 9.208 3.615 -1.559 1.00 88.69 80 ILE A CA 1
ATOM 619 C C . ILE A 1 80 ? 8.952 4.644 -0.463 1.00 88.69 80 ILE A C 1
ATOM 621 O O . ILE A 1 80 ? 9.891 5.027 0.225 1.00 88.69 80 ILE A O 1
ATOM 625 N N . ILE A 1 81 ? 7.701 5.053 -0.258 1.00 89.06 81 ILE A N 1
ATOM 626 C CA . ILE A 1 81 ? 7.332 5.978 0.818 1.00 89.06 81 ILE A CA 1
ATOM 627 C C . ILE A 1 81 ? 7.678 5.379 2.182 1.00 89.06 81 ILE A C 1
ATOM 629 O O . ILE A 1 81 ? 8.247 6.074 3.016 1.00 89.06 81 ILE A O 1
ATOM 633 N N . ILE A 1 82 ? 7.419 4.089 2.409 1.00 85.56 82 ILE A N 1
ATOM 634 C CA . ILE A 1 82 ? 7.833 3.409 3.648 1.00 85.56 82 ILE A CA 1
ATOM 635 C C . ILE A 1 82 ? 9.361 3.401 3.788 1.00 85.56 82 ILE A C 1
ATOM 637 O O . ILE A 1 82 ? 9.873 3.751 4.844 1.00 85.56 82 ILE A O 1
ATOM 641 N N . MET A 1 83 ? 10.093 3.035 2.732 1.00 80.62 83 MET A N 1
ATOM 642 C CA . MET A 1 83 ? 11.557 2.924 2.774 1.00 80.62 83 MET A CA 1
ATOM 643 C C . MET A 1 83 ? 12.263 4.276 2.936 1.00 80.62 83 MET A C 1
ATOM 645 O O . MET A 1 83 ? 13.271 4.354 3.627 1.00 80.62 83 MET A O 1
ATOM 649 N N . ALA A 1 84 ? 11.748 5.333 2.306 1.00 80.19 84 ALA A N 1
ATOM 650 C CA . ALA A 1 84 ? 12.343 6.668 2.342 1.00 80.19 84 ALA A CA 1
ATOM 651 C C . ALA A 1 84 ? 12.099 7.404 3.668 1.00 80.19 84 ALA A C 1
ATOM 653 O O . ALA A 1 84 ? 12.746 8.414 3.935 1.00 80.19 84 ALA A O 1
ATOM 654 N N . ASN A 1 85 ? 11.172 6.921 4.495 1.00 74.88 85 ASN A N 1
ATOM 655 C CA . ASN A 1 85 ? 10.896 7.489 5.806 1.00 74.88 85 ASN A CA 1
ATOM 656 C C . ASN A 1 85 ? 11.584 6.639 6.891 1.00 74.88 85 ASN A C 1
ATOM 658 O O . ASN A 1 85 ? 10.918 5.958 7.668 1.00 74.88 85 ASN A O 1
ATOM 662 N N . GLU A 1 86 ? 12.927 6.698 6.933 1.00 61.62 86 GLU A N 1
ATOM 663 C CA . GLU A 1 86 ? 13.795 5.973 7.892 1.00 61.62 86 GLU A CA 1
ATOM 664 C C . GLU A 1 86 ? 13.428 6.218 9.374 1.00 61.62 86 GLU A C 1
ATOM 666 O O . GLU A 1 86 ? 13.738 5.382 10.220 1.00 61.62 86 GLU A O 1
ATOM 671 N N . ASP A 1 87 ? 12.743 7.325 9.685 1.00 53.25 87 ASP A N 1
ATOM 672 C CA . ASP A 1 87 ? 12.312 7.706 11.042 1.00 53.25 87 ASP A CA 1
ATOM 673 C C . ASP A 1 87 ? 10.971 7.092 11.472 1.00 53.25 87 ASP A C 1
ATOM 675 O O . ASP A 1 87 ? 10.495 7.337 12.584 1.00 53.25 87 ASP A O 1
ATOM 679 N N . ILE A 1 88 ? 10.332 6.299 10.610 1.00 54.03 88 ILE A N 1
ATOM 680 C CA . ILE A 1 88 ? 9.159 5.529 11.007 1.00 54.03 88 ILE A CA 1
ATOM 681 C C . ILE A 1 88 ? 9.676 4.322 11.766 1.00 54.03 88 ILE A C 1
ATOM 683 O O . ILE A 1 88 ? 9.955 3.264 11.199 1.00 54.03 88 ILE A O 1
ATOM 687 N N . ASP A 1 89 ? 9.813 4.507 13.080 1.00 49.91 89 ASP A N 1
ATOM 688 C CA . ASP A 1 89 ? 9.943 3.403 14.016 1.00 49.91 89 ASP A CA 1
ATOM 689 C C . ASP A 1 89 ? 8.898 2.337 13.652 1.00 49.91 89 ASP A C 1
ATOM 691 O O . ASP A 1 89 ? 7.809 2.632 13.153 1.00 49.91 89 ASP A O 1
ATOM 695 N N . SER A 1 90 ? 9.230 1.084 13.927 1.00 50.00 90 SER A N 1
ATOM 696 C CA . SER A 1 90 ? 8.407 -0.118 13.762 1.00 50.00 90 SER A CA 1
ATOM 697 C C . SER A 1 90 ? 6.943 0.000 14.240 1.00 50.00 90 SER A C 1
ATOM 699 O O . SER A 1 90 ? 6.115 -0.850 13.910 1.00 50.00 90 SER A O 1
ATOM 701 N N . ASN A 1 91 ? 6.614 1.074 14.961 1.00 49.16 91 ASN A N 1
ATOM 702 C CA . ASN A 1 91 ? 5.293 1.474 15.425 1.00 49.16 91 ASN A CA 1
ATOM 703 C C . ASN A 1 91 ? 4.461 2.316 14.440 1.00 49.16 91 ASN A C 1
ATOM 705 O O . ASN A 1 91 ? 3.280 2.521 14.705 1.00 49.16 91 ASN A O 1
ATOM 709 N N . PHE A 1 92 ? 4.985 2.722 13.274 1.00 60.06 92 PHE A N 1
ATOM 710 C CA . PHE A 1 92 ? 4.191 3.436 12.262 1.0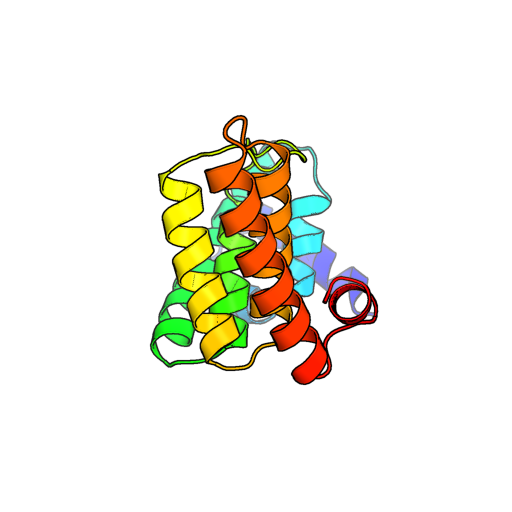0 60.06 92 PHE A CA 1
ATOM 711 C C . PHE A 1 92 ? 3.629 4.776 12.805 1.00 60.06 92 PHE A C 1
ATOM 713 O O . PHE A 1 92 ? 2.435 5.058 12.692 1.00 60.06 92 PHE A O 1
ATOM 720 N N . ASP A 1 93 ? 4.473 5.611 13.416 1.00 57.66 93 ASP A N 1
ATOM 721 C CA . ASP A 1 93 ? 4.042 6.887 14.008 1.00 57.66 93 ASP A CA 1
ATOM 722 C C . ASP A 1 93 ? 3.361 7.837 12.995 1.00 57.66 93 ASP A C 1
ATOM 724 O O . ASP A 1 93 ? 3.568 7.770 11.780 1.00 57.66 93 ASP A O 1
ATOM 728 N N . ILE A 1 94 ? 2.489 8.720 13.497 1.00 56.53 94 ILE A N 1
ATOM 729 C CA . ILE A 1 94 ? 1.692 9.646 12.675 1.00 56.53 94 ILE A CA 1
ATOM 730 C C . ILE A 1 94 ? 2.583 10.787 12.163 1.00 56.53 94 ILE A C 1
ATOM 732 O O . ILE A 1 94 ? 2.778 11.799 12.837 1.00 56.53 94 ILE A O 1
ATOM 736 N N . ASN A 1 95 ? 3.078 10.649 10.936 1.00 67.38 95 ASN A N 1
ATOM 737 C CA . ASN A 1 95 ? 3.603 11.748 10.130 1.00 67.38 95 ASN A CA 1
ATOM 738 C C . ASN A 1 95 ? 2.559 12.083 9.052 1.00 67.38 95 ASN A C 1
ATOM 740 O O . ASN A 1 95 ? 2.277 11.265 8.184 1.00 67.38 95 ASN A O 1
ATOM 744 N N . ILE A 1 96 ? 1.973 13.285 9.116 1.00 68.00 96 ILE A N 1
ATOM 745 C CA . ILE A 1 96 ? 0.833 13.681 8.265 1.00 68.00 96 ILE A CA 1
ATOM 746 C C . ILE A 1 96 ? 1.174 13.574 6.773 1.00 68.00 96 ILE A C 1
ATOM 748 O O . ILE A 1 96 ? 0.382 13.037 6.006 1.00 68.00 96 ILE A O 1
ATOM 752 N N . LYS A 1 97 ? 2.366 14.028 6.364 1.00 74.75 97 LYS A N 1
ATOM 753 C CA . LYS A 1 97 ? 2.789 13.964 4.958 1.00 74.75 97 LYS A CA 1
ATOM 754 C C . LYS A 1 97 ? 3.009 12.519 4.512 1.00 74.75 97 LYS A C 1
ATOM 756 O O . LYS A 1 97 ? 2.596 12.142 3.419 1.00 74.75 97 LYS A O 1
ATOM 761 N N . PHE A 1 98 ? 3.637 11.718 5.372 1.00 83.12 98 PHE A N 1
ATOM 762 C CA . PHE A 1 98 ? 3.792 10.290 5.122 1.00 83.12 98 PHE A CA 1
ATOM 763 C C . PHE A 1 98 ? 2.431 9.615 4.936 1.00 83.12 98 PHE A C 1
ATOM 765 O O . PHE A 1 98 ? 2.248 8.890 3.965 1.00 83.12 98 PHE A O 1
ATOM 772 N N . ASP A 1 99 ? 1.471 9.886 5.822 1.00 81.88 99 ASP A N 1
ATOM 773 C CA . ASP A 1 99 ? 0.139 9.290 5.764 1.00 81.88 99 ASP A CA 1
ATOM 774 C C . ASP A 1 99 ? -0.618 9.677 4.495 1.00 81.88 99 ASP A C 1
ATOM 776 O O . ASP A 1 99 ? -1.220 8.812 3.864 1.00 81.88 99 ASP A O 1
ATOM 780 N N . GLU A 1 100 ? -0.563 10.942 4.079 1.00 89.38 100 GLU A N 1
ATOM 781 C CA . GLU A 1 100 ? -1.198 11.391 2.836 1.00 89.38 100 GLU A CA 1
ATOM 782 C C . GLU A 1 100 ? -0.693 10.612 1.615 1.00 89.38 100 GLU A C 1
ATOM 784 O O . GLU A 1 100 ? -1.495 10.079 0.841 1.00 89.38 100 GLU A O 1
ATOM 789 N N . GLU A 1 101 ? 0.628 10.503 1.445 1.00 91.50 101 GLU A N 1
ATOM 790 C CA . GLU A 1 101 ? 1.204 9.776 0.312 1.00 91.50 101 GLU A CA 1
ATOM 791 C C . GLU A 1 101 ? 0.988 8.260 0.449 1.00 91.50 101 GLU A C 1
ATOM 793 O O . GLU A 1 101 ? 0.608 7.600 -0.521 1.00 91.50 101 GLU A O 1
ATOM 798 N N . TYR A 1 102 ? 1.146 7.710 1.656 1.00 92.75 102 TYR A N 1
ATOM 799 C CA . TYR A 1 102 ? 0.882 6.305 1.965 1.00 92.75 102 TYR A CA 1
ATOM 800 C C . TYR A 1 102 ? -0.541 5.912 1.559 1.00 92.75 102 TYR A C 1
ATOM 802 O O . TYR A 1 102 ? -0.731 4.986 0.764 1.00 92.75 102 TYR A O 1
ATOM 810 N N . PHE A 1 103 ? -1.551 6.628 2.068 1.00 95.56 103 PHE A N 1
ATOM 811 C CA . PHE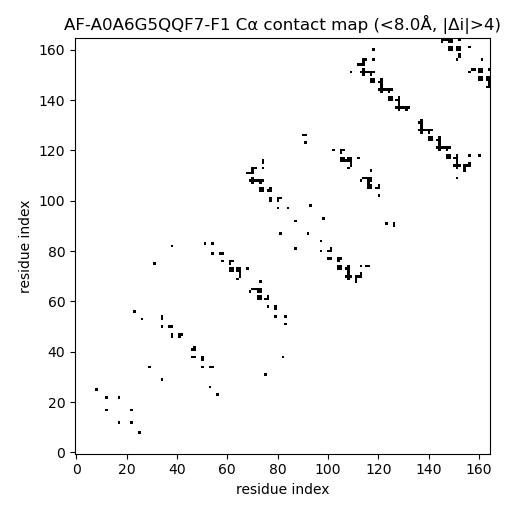 A 1 103 ? -2.947 6.336 1.762 1.00 95.56 103 PHE A CA 1
ATOM 812 C C . PHE A 1 103 ? -3.222 6.518 0.274 1.00 95.56 103 PHE A C 1
ATOM 814 O O . PHE A 1 103 ? -3.761 5.598 -0.329 1.00 95.56 103 PHE A O 1
ATOM 821 N N . LYS A 1 104 ? -2.760 7.610 -0.352 1.00 96.12 104 LYS A N 1
ATOM 822 C CA . LYS A 1 104 ? -2.949 7.852 -1.792 1.00 96.12 104 LYS A CA 1
ATOM 823 C C . LYS A 1 104 ? -2.539 6.649 -2.648 1.00 96.12 104 LYS A C 1
ATOM 825 O O . LYS A 1 104 ? -3.316 6.188 -3.486 1.00 96.12 104 LYS A O 1
ATOM 830 N N . TYR A 1 105 ? -1.316 6.150 -2.474 1.00 97.81 105 TYR A N 1
ATOM 831 C CA . TYR A 1 105 ? -0.782 5.106 -3.352 1.00 97.81 105 TYR A CA 1
ATOM 832 C C . TYR A 1 105 ? -1.312 3.710 -3.013 1.00 97.81 105 TYR A C 1
ATOM 834 O O . TYR A 1 105 ? -1.634 2.942 -3.928 1.00 97.81 105 TYR A O 1
ATOM 842 N N . PHE A 1 106 ? -1.468 3.378 -1.728 1.00 98.00 106 PHE A N 1
ATOM 843 C CA . PHE A 1 106 ? -2.030 2.084 -1.344 1.00 98.00 106 PHE A CA 1
ATOM 844 C C . PHE A 1 106 ? -3.540 1.994 -1.609 1.00 98.00 106 PHE A C 1
ATOM 846 O O . PHE A 1 106 ? -3.999 0.931 -2.036 1.00 98.00 106 PHE A O 1
ATOM 853 N N . GLU A 1 107 ? -4.308 3.080 -1.443 1.00 98.31 107 GLU A N 1
ATOM 854 C CA . GLU A 1 107 ? -5.728 3.139 -1.834 1.00 98.31 107 GLU A CA 1
ATOM 855 C C . GLU A 1 107 ? -5.871 2.923 -3.333 1.00 98.31 107 GLU A C 1
ATOM 857 O O . GLU A 1 107 ? -6.560 1.981 -3.725 1.00 98.31 107 GLU A O 1
ATOM 862 N N . LYS A 1 108 ? -5.128 3.665 -4.165 1.00 98.50 108 LYS A N 1
ATOM 863 C CA . LYS A 1 108 ? -5.165 3.466 -5.620 1.00 98.50 108 LYS A CA 1
ATOM 864 C C . LYS A 1 108 ? -4.766 2.041 -6.024 1.00 98.50 108 LYS A C 1
ATOM 866 O O . LYS A 1 108 ? -5.436 1.418 -6.843 1.00 98.50 108 LYS A O 1
ATOM 871 N N . SER A 1 109 ? -3.727 1.469 -5.412 1.00 98.31 109 SER A N 1
ATOM 872 C CA . SER A 1 109 ? -3.332 0.074 -5.663 1.00 98.31 109 SER A CA 1
ATOM 873 C C . SER A 1 109 ? -4.442 -0.924 -5.296 1.00 98.31 109 SER A C 1
ATOM 875 O O . SER A 1 109 ? -4.755 -1.837 -6.064 1.00 98.31 109 SER A O 1
ATOM 877 N N . CYS A 1 110 ? -5.091 -0.723 -4.147 1.00 98.38 110 CYS A N 1
ATOM 878 C CA . CYS A 1 110 ? -6.199 -1.555 -3.689 1.00 98.38 110 CYS A CA 1
ATOM 879 C C . CYS A 1 110 ? -7.463 -1.391 -4.553 1.00 98.38 110 CYS A C 1
ATOM 881 O O . CYS A 1 110 ? -8.197 -2.356 -4.783 1.00 98.38 110 CYS A O 1
ATOM 883 N N . GLU A 1 111 ? -7.765 -0.181 -5.022 1.00 98.44 111 GLU A N 1
ATOM 884 C CA . GLU A 1 111 ? -8.854 0.109 -5.966 1.00 98.44 111 GLU A CA 1
ATOM 885 C C . GLU A 1 111 ? -8.650 -0.604 -7.299 1.00 98.44 111 GLU A C 1
ATOM 887 O O . GLU A 1 111 ? -9.596 -1.180 -7.832 1.00 98.44 111 GLU A O 1
ATOM 892 N N . LEU A 1 112 ? -7.400 -0.683 -7.757 1.00 98.19 112 LEU A N 1
ATOM 893 C CA . LEU A 1 112 ? -6.977 -1.449 -8.928 1.00 98.19 112 LEU A CA 1
ATOM 894 C C . LEU A 1 112 ? -6.848 -2.964 -8.658 1.00 98.19 112 LEU A C 1
ATOM 896 O O . LEU A 1 112 ? -6.236 -3.689 -9.439 1.00 98.19 112 LEU A O 1
ATOM 900 N N . ASN A 1 113 ? -7.447 -3.455 -7.568 1.00 96.81 113 ASN A N 1
ATOM 901 C CA . ASN A 1 113 ? -7.518 -4.866 -7.180 1.00 96.81 113 ASN A CA 1
ATOM 902 C C . ASN A 1 113 ? -6.164 -5.553 -6.935 1.00 96.81 113 ASN A C 1
ATOM 904 O O . ASN A 1 113 ? -6.067 -6.777 -7.020 1.00 96.81 113 ASN A O 1
ATOM 908 N N . TYR A 1 114 ? -5.126 -4.803 -6.567 1.00 96.56 114 TYR A N 1
ATOM 909 C CA . TYR A 1 114 ? -3.878 -5.403 -6.108 1.00 96.56 114 TYR A CA 1
ATOM 910 C C . TYR A 1 114 ? -3.965 -5.719 -4.614 1.00 96.56 114 TYR A C 1
ATOM 912 O O . TYR A 1 114 ? -4.035 -4.821 -3.767 1.00 96.56 114 TYR A O 1
ATOM 920 N N . TRP A 1 115 ? -3.989 -7.011 -4.281 1.00 95.88 115 TRP A N 1
ATOM 921 C CA . TRP A 1 115 ? -4.293 -7.474 -2.926 1.00 95.88 115 TRP A CA 1
ATOM 922 C C . TRP A 1 115 ? -3.307 -6.941 -1.879 1.00 95.88 115 TRP A C 1
ATOM 924 O O . TRP A 1 115 ? -3.741 -6.600 -0.777 1.00 95.88 115 TRP A O 1
ATOM 934 N N . GLN A 1 116 ? -2.015 -6.788 -2.213 1.00 94.69 116 GLN A N 1
ATOM 935 C CA . GLN A 1 116 ? -1.043 -6.226 -1.271 1.00 94.69 116 GLN A CA 1
ATOM 936 C C . GLN A 1 116 ? -1.349 -4.762 -0.928 1.00 94.69 116 GLN A C 1
ATOM 938 O O . GLN A 1 116 ? -1.151 -4.359 0.214 1.00 94.69 116 GLN A O 1
ATOM 943 N N . GLY A 1 117 ? -1.892 -3.971 -1.862 1.00 96.44 117 GLY A N 1
ATOM 944 C CA . GLY A 1 117 ? -2.322 -2.602 -1.562 1.00 96.44 117 GLY A CA 1
ATOM 945 C C . GLY A 1 117 ? -3.405 -2.580 -0.485 1.00 96.44 117 GLY A C 1
ATOM 946 O O . GLY A 1 117 ? -3.319 -1.836 0.491 1.00 96.44 117 GLY A O 1
ATOM 947 N N . CYS A 1 118 ? -4.380 -3.485 -0.598 1.00 97.88 118 CYS A N 1
ATOM 948 C CA . CYS A 1 118 ? -5.412 -3.651 0.419 1.00 97.88 118 CYS A CA 1
ATOM 949 C C . CYS A 1 118 ? -4.842 -4.183 1.746 1.00 97.88 118 CYS A C 1
ATOM 951 O O . CYS A 1 118 ? -5.245 -3.721 2.810 1.00 97.88 118 CYS A O 1
ATOM 953 N N . LEU A 1 119 ? -3.888 -5.121 1.711 1.00 95.25 119 LEU A N 1
ATOM 954 C CA . LEU A 1 119 ? -3.236 -5.640 2.918 1.00 95.25 119 LEU A CA 1
ATOM 955 C C . LEU A 1 119 ? -2.568 -4.514 3.721 1.00 95.25 119 LEU A C 1
ATOM 957 O O . LEU A 1 119 ? -2.780 -4.421 4.931 1.00 95.25 119 LEU A O 1
ATOM 961 N N . PHE A 1 120 ? -1.793 -3.655 3.055 1.00 94.38 120 PHE A N 1
ATOM 962 C CA . PHE A 1 120 ? -1.068 -2.562 3.705 1.00 94.38 120 PHE A CA 1
ATOM 963 C C . PHE A 1 120 ? -2.025 -1.541 4.335 1.00 94.38 120 PHE A C 1
ATOM 965 O O . PHE A 1 120 ? -1.841 -1.176 5.494 1.00 94.38 120 PHE A O 1
ATOM 972 N N . LEU A 1 121 ? -3.133 -1.196 3.670 1.00 96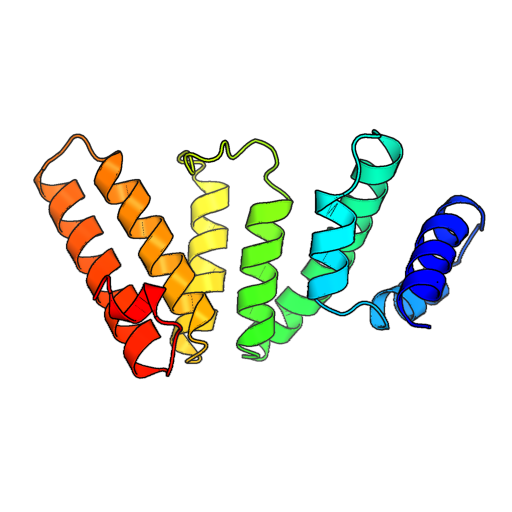.50 121 LEU A N 1
ATOM 973 C CA . LEU A 1 121 ? -4.191 -0.379 4.286 1.00 96.50 121 LEU A CA 1
ATOM 974 C C . LEU A 1 121 ? -4.793 -1.049 5.527 1.00 96.50 121 LEU A C 1
ATOM 976 O O . LEU A 1 121 ? -4.995 -0.393 6.550 1.00 96.50 121 LEU A O 1
ATOM 980 N N . GLY A 1 122 ? -5.049 -2.360 5.464 1.00 95.44 122 GLY A N 1
ATOM 981 C CA . GLY A 1 122 ? -5.529 -3.144 6.603 1.00 95.44 122 GLY A CA 1
ATOM 982 C C . GLY A 1 122 ? -4.597 -3.043 7.813 1.00 95.44 122 GLY A C 1
ATOM 983 O O . GLY A 1 122 ? -5.060 -2.793 8.932 1.00 95.44 122 GLY A O 1
ATOM 984 N N . LEU A 1 123 ? -3.287 -3.168 7.577 1.00 92.94 123 LEU A N 1
ATOM 985 C CA . LEU A 1 123 ? -2.240 -3.018 8.590 1.00 92.94 123 LEU A CA 1
ATOM 986 C C . LEU A 1 123 ? -2.169 -1.586 9.136 1.00 92.94 123 LEU A C 1
ATOM 988 O O . LEU A 1 123 ? -2.203 -1.410 10.353 1.00 92.94 123 LEU A O 1
ATOM 992 N N . ARG A 1 124 ? -2.162 -0.559 8.275 1.00 92.44 124 ARG A N 1
ATOM 993 C CA . ARG A 1 124 ? -2.103 0.847 8.710 1.00 92.44 124 ARG A CA 1
ATOM 994 C C . ARG A 1 124 ? -3.278 1.209 9.606 1.00 92.44 124 ARG A C 1
ATOM 996 O O . ARG A 1 124 ? -3.076 1.744 10.692 1.00 92.44 124 ARG A O 1
ATOM 1003 N N . TYR A 1 125 ? -4.500 0.866 9.199 1.00 95.38 125 TYR A N 1
ATOM 1004 C CA . TYR A 1 125 ? -5.683 1.124 10.018 1.00 95.38 125 TYR A CA 1
ATOM 1005 C C . TYR A 1 125 ? -5.696 0.309 11.319 1.00 95.38 125 TYR A C 1
ATOM 1007 O O . TYR A 1 125 ? -6.234 0.786 12.315 1.00 95.38 125 TYR A O 1
ATOM 1015 N N . SER A 1 126 ? -5.088 -0.882 11.347 1.00 93.56 126 SER A N 1
ATOM 1016 C CA . SER A 1 126 ? -4.910 -1.646 12.589 1.00 93.56 126 SER A CA 1
ATOM 1017 C C . SER A 1 126 ? -3.994 -0.912 13.573 1.00 93.56 126 SER A C 1
ATOM 1019 O O . SER A 1 126 ? -4.314 -0.849 14.759 1.00 93.56 126 SER A O 1
ATOM 1021 N N . ASN A 1 127 ? -2.889 -0.337 13.091 1.00 90.75 127 ASN A N 1
ATOM 1022 C CA . ASN A 1 127 ? -1.957 0.426 13.927 1.00 90.75 127 ASN A CA 1
ATOM 1023 C C . ASN A 1 127 ? -2.607 1.725 14.423 1.00 90.75 127 ASN A C 1
ATOM 1025 O O . ASN A 1 127 ? -2.661 1.973 15.622 1.00 90.75 127 ASN A O 1
ATOM 1029 N N . LEU A 1 128 ? -3.264 2.477 13.533 1.00 91.88 128 LEU A N 1
ATOM 1030 C CA . LEU A 1 128 ? -4.018 3.672 13.929 1.00 91.88 128 LEU A CA 1
ATOM 1031 C C . LEU A 1 128 ? -5.106 3.362 14.972 1.00 91.88 128 LEU A C 1
ATOM 1033 O O . LEU A 1 128 ? -5.353 4.160 15.876 1.00 91.88 128 LEU A O 1
ATOM 1037 N N . ALA A 1 129 ? -5.767 2.202 14.878 1.00 93.88 129 ALA A N 1
ATOM 1038 C CA . ALA A 1 129 ? -6.729 1.765 15.887 1.00 93.88 129 ALA A CA 1
ATOM 1039 C C . ALA A 1 129 ? -6.061 1.465 17.238 1.00 93.88 129 ALA A C 1
ATOM 1041 O O . ALA A 1 129 ? -6.627 1.802 18.282 1.00 93.88 129 ALA A O 1
ATOM 1042 N N . HIS A 1 130 ? -4.887 0.834 17.221 1.00 92.00 130 HIS A N 1
ATOM 1043 C CA . HIS A 1 130 ? -4.105 0.551 18.421 1.00 92.00 130 HIS A CA 1
ATOM 1044 C C . HIS A 1 130 ? -3.744 1.847 19.166 1.00 92.00 130 HIS A C 1
ATOM 1046 O O . HIS A 1 130 ? -3.985 1.945 20.373 1.00 92.00 130 HIS A O 1
ATOM 1052 N N . ASP A 1 131 ? -3.300 2.871 18.435 1.00 90.25 131 ASP A N 1
ATOM 1053 C CA . ASP A 1 131 ? -2.811 4.126 19.020 1.00 90.25 131 ASP A CA 1
ATOM 1054 C C . ASP A 1 131 ? -3.937 5.113 19.376 1.00 90.25 131 ASP A C 1
ATOM 1056 O O . ASP A 1 131 ? -3.767 6.033 20.184 1.00 90.25 131 ASP A O 1
ATOM 1060 N N . ALA A 1 132 ? -5.136 4.918 18.817 1.00 92.69 132 ALA A N 1
ATOM 1061 C CA . ALA A 1 132 ? -6.290 5.767 19.081 1.00 92.69 132 ALA A CA 1
ATOM 1062 C C . ALA A 1 132 ? -6.737 5.692 20.553 1.00 92.69 132 ALA A C 1
ATOM 1064 O O . ALA A 1 132 ? -7.259 4.674 21.023 1.00 92.69 132 ALA A O 1
ATOM 1065 N N . LYS A 1 133 ? -6.611 6.815 21.273 1.00 94.19 133 LYS A N 1
ATOM 1066 C CA . LYS A 1 133 ? -7.098 6.981 22.658 1.00 94.19 133 LYS A CA 1
ATOM 1067 C C . LYS A 1 133 ? -8.624 7.057 22.738 1.00 94.19 133 LYS A C 1
ATOM 1069 O O . LYS A 1 133 ? -9.223 6.542 23.679 1.00 94.19 133 LYS A O 1
ATOM 1074 N N . ASP A 1 134 ? -9.250 7.689 21.748 1.00 97.69 134 ASP A N 1
ATOM 1075 C CA . ASP A 1 134 ? -10.703 7.801 21.670 1.00 97.69 134 ASP A CA 1
ATOM 1076 C C . ASP A 1 134 ? -11.325 6.490 21.161 1.00 97.69 134 ASP A C 1
ATOM 1078 O O . ASP A 1 134 ? -10.967 5.964 20.103 1.00 97.69 134 ASP A O 1
ATOM 1082 N N . LYS A 1 135 ? -12.294 5.960 21.916 1.00 96.56 135 LYS A N 1
ATOM 1083 C CA . LYS A 1 135 ? -12.943 4.674 21.620 1.00 96.56 135 LYS A CA 1
ATOM 1084 C C . LYS A 1 135 ? -13.734 4.697 20.308 1.00 96.56 135 LYS A C 1
ATOM 1086 O O . LYS A 1 135 ? -13.807 3.671 19.629 1.00 96.56 135 LYS A O 1
ATOM 1091 N N . LYS A 1 136 ? -14.344 5.831 19.953 1.00 97.31 136 LYS A N 1
ATOM 1092 C CA . LYS A 1 136 ? -15.097 5.987 18.704 1.00 97.31 136 LYS A CA 1
ATOM 1093 C C . LYS A 1 136 ? -14.133 5.992 17.521 1.00 97.31 136 LYS A C 1
ATOM 1095 O O . LYS A 1 136 ? -14.342 5.215 16.596 1.00 97.31 136 LYS A O 1
ATOM 1100 N N . ILE A 1 137 ? -13.050 6.767 17.591 1.00 96.25 137 ILE A N 1
ATOM 1101 C CA . ILE A 1 137 ? -11.994 6.789 16.565 1.00 96.25 137 ILE A CA 1
ATOM 1102 C C . ILE A 1 137 ? -11.392 5.389 16.382 1.00 96.25 137 ILE A C 1
ATOM 1104 O O . ILE A 1 137 ? -11.350 4.875 15.265 1.00 96.25 137 ILE A O 1
ATOM 1108 N N . ARG A 1 138 ? -11.031 4.717 17.483 1.00 96.69 138 ARG A N 1
ATOM 1109 C CA . ARG A 1 138 ? -10.544 3.327 17.473 1.00 96.69 138 ARG A CA 1
ATOM 1110 C C . ARG A 1 138 ? -11.514 2.376 16.770 1.00 96.69 138 ARG A C 1
ATOM 1112 O O . ARG A 1 138 ? -11.096 1.512 16.004 1.00 96.69 138 ARG A O 1
ATOM 1119 N N . SER A 1 139 ? -12.810 2.500 17.049 1.00 97.25 139 SER A N 1
ATOM 1120 C CA . SER A 1 139 ? -13.848 1.671 16.425 1.00 97.25 139 SER A CA 1
ATOM 1121 C C . SER A 1 139 ? -13.914 1.882 14.910 1.00 97.25 139 SER A C 1
ATOM 1123 O O . SER A 1 139 ? -13.971 0.909 14.160 1.00 97.25 139 SER A O 1
ATOM 1125 N N . GLU A 1 140 ? -13.843 3.132 14.447 1.00 98.00 140 GLU A N 1
ATOM 1126 C CA . GLU A 1 140 ? -13.848 3.450 13.015 1.00 98.00 140 GLU A CA 1
ATOM 1127 C C . GLU A 1 140 ? -12.608 2.905 12.295 1.00 98.00 140 GLU A C 1
ATOM 1129 O O . GLU A 1 140 ? -12.735 2.274 11.244 1.00 98.00 140 GLU A O 1
ATOM 1134 N N . PHE A 1 141 ? -11.417 3.046 12.882 1.00 97.06 141 PHE A N 1
ATOM 1135 C CA . PHE A 1 141 ? -10.203 2.454 12.315 1.00 97.06 141 PHE A CA 1
ATOM 1136 C C . PHE A 1 141 ? -10.253 0.924 12.285 1.00 97.06 141 PHE A C 1
ATOM 1138 O O . PHE A 1 141 ? -9.918 0.328 11.263 1.00 97.06 141 PHE A O 1
ATOM 1145 N N . ASN A 1 142 ? -10.777 0.273 13.327 1.00 96.94 142 ASN A N 1
ATOM 1146 C CA . ASN A 1 142 ? -10.982 -1.178 13.319 1.00 96.94 142 ASN A CA 1
ATOM 1147 C C . ASN A 1 142 ? -11.925 -1.637 12.194 1.00 96.94 142 ASN A C 1
ATOM 1149 O O . ASN A 1 142 ? -11.671 -2.660 11.559 1.00 96.94 142 ASN A O 1
ATOM 1153 N N . LYS A 1 143 ? -13.006 -0.893 11.918 1.00 97.69 143 LYS A N 1
ATOM 1154 C CA . LYS A 1 143 ? -13.911 -1.204 10.797 1.00 97.69 143 LYS A CA 1
ATOM 1155 C C . LYS A 1 143 ? -13.192 -1.101 9.455 1.00 97.69 143 LYS A C 1
ATOM 1157 O O . LYS A 1 143 ? -13.321 -2.006 8.633 1.00 97.69 143 LYS A O 1
ATOM 1162 N N . LYS A 1 144 ? -12.420 -0.029 9.246 1.00 97.81 144 LYS A N 1
ATOM 1163 C CA . LYS A 1 144 ? -11.627 0.156 8.023 1.00 97.81 144 LYS A CA 1
ATOM 1164 C C . LYS A 1 144 ? -10.581 -0.946 7.860 1.00 97.81 144 LYS A C 1
ATOM 1166 O O . LYS A 1 144 ? -10.493 -1.541 6.792 1.00 97.81 144 LYS A O 1
ATOM 1171 N N . SER A 1 145 ? -9.856 -1.275 8.928 1.00 96.75 145 SER A N 1
ATOM 1172 C CA . SER A 1 145 ? -8.870 -2.360 8.938 1.00 96.75 145 SER A CA 1
ATOM 1173 C C . SER A 1 145 ? -9.484 -3.688 8.475 1.00 96.75 145 SER A C 1
ATOM 1175 O O . SER A 1 145 ? -9.007 -4.280 7.506 1.00 96.75 145 SER A O 1
ATOM 1177 N N . LYS A 1 146 ? -10.615 -4.098 9.070 1.00 96.62 146 LYS A N 1
ATOM 1178 C CA . LYS A 1 146 ? -11.349 -5.311 8.663 1.00 96.62 146 LYS A CA 1
ATOM 1179 C C . LYS A 1 146 ? -11.838 -5.263 7.221 1.00 96.62 146 LYS A C 1
ATOM 1181 O O . LYS A 1 146 ? -11.723 -6.250 6.501 1.00 96.62 146 LYS A O 1
ATOM 1186 N N . TYR A 1 147 ? -12.359 -4.118 6.778 1.00 97.19 147 TYR A N 1
ATOM 1187 C CA . TYR A 1 147 ? -12.784 -3.936 5.391 1.00 97.19 147 TYR A CA 1
ATOM 1188 C C . TYR A 1 147 ? -11.637 -4.219 4.411 1.00 97.19 147 TYR A C 1
ATOM 1190 O O . TYR A 1 147 ? -11.808 -5.001 3.473 1.00 97.19 147 TYR A O 1
ATOM 1198 N N . PHE A 1 148 ? -10.461 -3.640 4.655 1.00 97.81 148 PHE A N 1
ATOM 1199 C CA . PHE A 1 148 ? -9.304 -3.810 3.782 1.00 97.81 148 PHE A CA 1
ATOM 1200 C C . PHE A 1 148 ? -8.709 -5.221 3.843 1.00 97.81 148 PHE A C 1
ATOM 1202 O O . PHE A 1 148 ? -8.427 -5.787 2.786 1.00 97.81 148 PHE A O 1
ATOM 1209 N N . PHE A 1 149 ? -8.616 -5.845 5.023 1.00 96.81 149 PHE A N 1
ATOM 1210 C CA . PHE A 1 149 ? -8.234 -7.260 5.131 1.00 96.81 149 PHE A CA 1
ATOM 1211 C C . PHE A 1 149 ? -9.222 -8.184 4.410 1.00 96.81 149 PHE A C 1
ATOM 1213 O O . PHE A 1 149 ? -8.815 -9.064 3.652 1.00 96.81 149 PHE A O 1
ATOM 1220 N N . GLY A 1 150 ? -10.525 -7.944 4.566 1.00 95.88 150 GLY A N 1
ATOM 1221 C CA . GLY A 1 150 ? -11.566 -8.688 3.865 1.00 95.88 150 GLY A CA 1
ATOM 1222 C C . GLY A 1 150 ? -11.495 -8.521 2.347 1.00 95.88 150 GLY A C 1
ATOM 1223 O O . GLY A 1 150 ? -11.689 -9.496 1.620 1.00 95.88 150 GLY A O 1
ATOM 1224 N N . LYS A 1 151 ? -11.187 -7.315 1.852 1.00 96.94 151 LYS A N 1
ATOM 1225 C CA . LYS A 1 151 ? -10.972 -7.070 0.420 1.00 96.94 151 LYS A CA 1
ATOM 1226 C C . LYS A 1 151 ? -9.706 -7.769 -0.086 1.00 96.94 151 LYS A C 1
ATOM 1228 O O . LYS A 1 151 ? -9.792 -8.460 -1.093 1.00 96.94 151 LYS A O 1
ATOM 1233 N N . ALA A 1 152 ? -8.584 -7.671 0.632 1.00 96.12 152 ALA A N 1
ATOM 1234 C CA . ALA A 1 152 ? -7.347 -8.383 0.299 1.00 96.12 152 ALA A CA 1
ATOM 1235 C C . ALA A 1 152 ? -7.572 -9.903 0.212 1.00 96.12 152 ALA A C 1
ATOM 1237 O O . ALA A 1 152 ? -7.223 -10.516 -0.789 1.00 96.12 152 ALA A O 1
ATOM 1238 N N . CYS A 1 153 ? -8.255 -10.494 1.198 1.00 95.31 153 CYS A N 1
ATOM 1239 C CA . CYS A 1 153 ? -8.572 -11.924 1.212 1.00 95.31 153 CYS A CA 1
ATOM 1240 C C . CYS A 1 153 ? -9.439 -12.360 0.013 1.00 95.31 153 CYS A C 1
ATOM 1242 O O . CYS A 1 153 ? -9.238 -13.435 -0.542 1.00 95.31 153 CYS A O 1
ATOM 1244 N N . LYS A 1 154 ? -10.400 -11.528 -0.419 1.00 95.75 154 LYS A N 1
ATOM 1245 C CA . LYS A 1 154 ? -11.229 -11.804 -1.611 1.00 95.75 154 LYS A CA 1
ATOM 1246 C C . LYS A 1 154 ? -10.440 -11.753 -2.920 1.00 95.75 154 LYS A C 1
ATOM 1248 O O . LYS A 1 154 ? -10.858 -12.378 -3.885 1.00 95.75 154 LYS A O 1
ATOM 1253 N N . LEU A 1 155 ? -9.341 -11.005 -2.946 1.00 94.12 155 LEU A N 1
ATOM 1254 C CA . LEU A 1 155 ? -8.433 -10.866 -4.085 1.00 94.12 155 LEU A CA 1
ATOM 1255 C C . LEU A 1 155 ? -7.306 -11.914 -4.053 1.00 94.12 155 LEU A C 1
ATOM 1257 O O . LEU A 1 155 ? -6.235 -11.669 -4.598 1.00 94.12 155 LEU A O 1
ATOM 1261 N N . GLU A 1 156 ? -7.536 -13.049 -3.383 1.00 85.38 156 GLU A N 1
ATOM 1262 C CA . GLU A 1 156 ? -6.551 -14.126 -3.189 1.00 85.38 156 GLU A CA 1
ATOM 1263 C C . GLU A 1 156 ? -5.279 -13.669 -2.453 1.00 85.38 156 GLU A C 1
ATOM 1265 O O . GLU A 1 156 ? -4.185 -14.190 -2.673 1.00 85.38 156 GLU A O 1
ATOM 1270 N N . GLY A 1 157 ? -5.424 -12.698 -1.545 1.00 69.94 157 GLY A N 1
ATOM 1271 C CA . GLY A 1 157 ? -4.368 -12.330 -0.613 1.00 69.94 157 GLY A CA 1
ATOM 1272 C C . GLY A 1 157 ? -3.939 -13.494 0.284 1.00 69.94 157 GLY A C 1
ATOM 1273 O O . GLY A 1 157 ? -4.645 -14.489 0.451 1.00 69.94 157 GLY A O 1
ATOM 1274 N N . ASP A 1 158 ? -2.748 -13.366 0.857 1.00 76.62 158 ASP A N 1
ATOM 1275 C CA . ASP A 1 158 ? -2.141 -14.383 1.713 1.00 76.62 158 ASP A CA 1
ATOM 1276 C C . ASP A 1 158 ? -2.982 -14.786 2.952 1.00 76.62 158 ASP A C 1
ATOM 1278 O O . ASP A 1 158 ? -3.989 -14.179 3.330 1.00 76.62 158 ASP A O 1
ATOM 1282 N N . GLY A 1 159 ? -2.531 -15.825 3.665 1.00 75.94 159 GLY A N 1
ATOM 1283 C CA . GLY A 1 159 ? -3.202 -16.288 4.886 1.00 75.94 159 GLY A CA 1
ATOM 1284 C C . GLY A 1 159 ? -3.328 -15.211 5.977 1.00 75.94 159 GLY A C 1
ATOM 1285 O O . GLY A 1 159 ? -4.269 -15.251 6.777 1.00 75.94 159 GLY A O 1
ATOM 1286 N N . LEU A 1 160 ? -2.432 -14.215 5.993 1.00 78.38 160 LEU A N 1
ATOM 1287 C CA . LEU A 1 160 ? -2.496 -13.093 6.927 1.00 78.38 160 LEU A CA 1
ATOM 1288 C C . LEU A 1 160 ? -3.747 -12.248 6.675 1.00 78.38 160 LEU A C 1
ATOM 1290 O O . LEU A 1 160 ? -4.510 -12.005 7.612 1.00 78.38 160 LEU A O 1
ATOM 1294 N N . SER A 1 161 ? -4.006 -11.864 5.424 1.00 78.94 161 SER A N 1
ATOM 1295 C CA . SER A 1 161 ? -5.194 -11.076 5.077 1.00 78.94 161 SER A CA 1
ATOM 1296 C C . SER A 1 161 ? -6.504 -11.819 5.369 1.00 78.94 161 SER A C 1
ATOM 1298 O O . SER A 1 161 ? -7.457 -11.214 5.861 1.00 78.94 161 SER A O 1
ATOM 1300 N N . CYS A 1 162 ? -6.552 -13.140 5.183 1.00 83.62 162 CYS A N 1
ATOM 1301 C CA . CYS A 1 162 ? -7.748 -13.931 5.491 1.00 83.62 162 CYS A CA 1
ATOM 1302 C C . CYS A 1 162 ? -7.979 -14.225 6.983 1.00 83.62 162 CYS A C 1
ATOM 1304 O O . CYS A 1 162 ? -9.124 -14.472 7.368 1.00 83.62 162 CYS A O 1
ATOM 1306 N N . SER A 1 163 ? -6.938 -14.187 7.821 1.00 85.88 163 SER A N 1
ATOM 1307 C CA . SER A 1 163 ? -7.068 -14.375 9.277 1.00 85.88 163 SER A CA 1
ATOM 1308 C C . SER A 1 163 ? -7.530 -13.116 10.021 1.00 85.88 163 SER A C 1
ATOM 1310 O O . SER A 1 163 ? -8.044 -13.219 11.133 1.00 85.88 163 SER A O 1
ATOM 1312 N N . ARG A 1 164 ? -7.372 -11.934 9.407 1.00 80.06 164 ARG A N 1
ATOM 1313 C CA . ARG A 1 164 ? -7.681 -10.622 10.005 1.00 80.06 164 ARG A CA 1
ATOM 1314 C C . ARG A 1 164 ? -8.949 -9.941 9.454 1.00 80.06 164 ARG A C 1
ATOM 1316 O O . ARG A 1 164 ? -9.195 -8.780 9.783 1.00 80.06 164 ARG A O 1
ATOM 1323 N N . LYS A 1 165 ? -9.726 -10.636 8.614 1.00 64.94 165 LYS A N 1
ATOM 1324 C CA . LYS A 1 165 ? -10.994 -10.143 8.038 1.00 64.94 165 LYS A CA 1
ATOM 1325 C C . LYS A 1 165 ? -12.120 -9.985 9.066 1.00 64.94 165 LYS A C 1
ATOM 1327 O O . LYS A 1 165 ? -12.152 -10.754 10.051 1.00 64.94 165 LYS A O 1
#

InterPro domains:
  IPR011990 Tetratricopeptide-like helical domain superfamily [G3DSA:1.25.40.10] (20-162)

Organism: Campylobacter rectus (NCBI:txid203)

Nearest PDB structures (foldseek):
  7ue2-assembly1_A  TM=4.860E-01  e=7.010E-01  synthetic construct
  4d18-assembly1_D  TM=2.909E-01  e=1.037E+00  Homo sapiens
  6f09-assembly3_S-4  TM=2.558E-01  e=1.260E+00  Homo sapiens
  6ea4-assembly2_B  TM=2.889E-01  e=7.326E+00  Homo sapiens
  7zyf-assembly2_B  TM=2.801E-01  e=7.693E+00  Homo sapiens

Solvent-accessible surface area (backbone atoms only — not comparable to full-atom values): 8721 Å² total; per-residue (Å²): 124,68,72,65,54,55,54,50,52,63,59,44,60,81,73,49,96,66,52,74,68,61,49,52,64,55,54,71,70,54,51,77,73,50,52,53,52,58,54,75,69,53,90,50,71,74,51,47,56,54,33,52,56,50,46,54,55,49,42,57,52,20,48,54,40,27,74,71,66,36,27,69,26,16,31,49,37,27,52,44,56,56,65,73,39,78,83,54,51,101,75,66,66,96,44,72,70,58,49,54,53,40,48,54,23,20,49,51,2,29,74,60,62,29,25,66,16,17,35,52,50,14,52,52,25,44,47,53,20,70,71,38,84,49,69,68,61,18,49,54,26,44,52,50,11,27,51,24,9,41,51,7,29,74,55,73,32,56,72,68,25,57,73,55,76

Radius of gyration: 17.83 Å; Cα contacts (8 Å, |Δi|>4): 168; chains: 1; bounding box: 49×31×42 Å

Sequence (165 aa):
MKKTVLAMIVAGLCSLNLSAGELEDNIKKFERDDIFKFCSGNSSQKNKDMCYETLDFFAKKYSKECDDNIAQSCFGMGEIIIMANEDIDSNFDINIKFDEEYFKYFEKSCELNYWQGCLFLGLRYSNLAHDAKDKKIRSEFNKKSKYFFGKACKLEGDGLSCSRK

Secondary structure (DSSP, 8-state):
-HHHHHHHHHHHHTTS---HHHHHHHHTT--HHHHHHHHHT--SHHHHHHHHHHHHHHHHHHHHHHHTT-HHHHHHHHHHHHHH-TT--TT----HHHHHHHHHHHHHHHHTT-HHHHHHHHHHHHHHHHH--SHHHHHHHHHHHHHHHHHHHHTT--HHHHH--